Protein AF-A0A520EDT2-F1 (afdb_monomer_lite)

pLDDT: mean 96.14, std 2.66, range [81.56, 98.31]

Sequence (50 aa):
VNTPGQSGNPASPHYRDLAATWAEGKYFPLTYSREAVRKVTRERVVLTPQ

Foldseek 3Di:
DDPQFDDPDPPDPRNRNCNVCVVVVHDDDDDDDPVRCVVPDPDDDDDDDD

Structure (mmCIF, N/CA/C/O backbone):
data_AF-A0A520EDT2-F1
#
_entry.id   AF-A0A520EDT2-F1
#
loop_
_atom_site.group_PDB
_atom_site.id
_atom_site.type_symbol
_atom_site.label_atom_id
_atom_site.label_alt_id
_atom_site.label_comp_id
_atom_site.label_asym_id
_atom_site.label_entity_id
_atom_site.label_seq_id
_atom_site.pdbx_PDB_ins_code
_atom_site.Cartn_x
_atom_site.Cartn_y
_atom_site.Cartn_z
_atom_site.occupancy
_atom_site.B_iso_or_equiv
_atom_site.auth_seq_id
_atom_site.auth_comp_id
_atom_site.auth_asym_id
_atom_site.auth_atom_id
_atom_site.pdbx_PDB_model_num
ATOM 1 N N . VAL A 1 1 ? 7.881 5.048 -2.117 1.00 90.75 1 VAL A N 1
ATOM 2 C CA . VAL A 1 1 ? 7.379 3.892 -2.896 1.00 90.75 1 VAL A CA 1
ATOM 3 C C . VAL A 1 1 ? 8.111 2.671 -2.397 1.00 90.75 1 VAL A C 1
ATOM 5 O O . VAL A 1 1 ? 9.333 2.725 -2.368 1.00 90.75 1 VAL A O 1
ATOM 8 N N . ASN A 1 2 ? 7.400 1.625 -1.973 1.00 91.75 2 ASN A N 1
ATOM 9 C CA . ASN A 1 2 ? 8.055 0.404 -1.494 1.00 91.75 2 ASN A CA 1
ATOM 10 C C . ASN A 1 2 ? 8.010 -0.626 -2.614 1.00 91.75 2 ASN A C 1
ATOM 12 O O . ASN A 1 2 ? 6.929 -0.944 -3.111 1.00 91.75 2 ASN A O 1
ATOM 16 N N . THR A 1 3 ? 9.180 -1.091 -3.034 1.00 91.94 3 THR A N 1
ATOM 17 C CA . THR A 1 3 ? 9.317 -2.081 -4.096 1.00 91.94 3 THR A CA 1
ATOM 18 C C . THR A 1 3 ? 9.318 -3.506 -3.574 1.00 91.94 3 THR A C 1
ATOM 20 O O . THR A 1 3 ? 9.784 -3.748 -2.463 1.00 91.94 3 THR A O 1
ATOM 23 N N . PRO A 1 4 ? 8.858 -4.466 -4.397 1.00 95.38 4 PRO A N 1
ATOM 24 C CA . PRO A 1 4 ? 8.218 -4.276 -5.708 1.00 95.38 4 PRO A CA 1
ATOM 25 C C . PRO A 1 4 ? 6.727 -3.896 -5.610 1.00 95.38 4 PRO A C 1
ATOM 27 O O . PRO A 1 4 ? 6.160 -3.405 -6.583 1.00 95.38 4 PRO A O 1
ATOM 30 N N . GLY A 1 5 ? 6.105 -4.075 -4.447 1.00 97.19 5 GLY A N 1
ATOM 31 C CA . GLY A 1 5 ? 4.704 -3.777 -4.155 1.00 97.19 5 GLY A CA 1
ATOM 32 C C . GLY A 1 5 ? 4.461 -3.792 -2.643 1.00 97.19 5 GLY A C 1
ATOM 33 O O . GLY A 1 5 ? 5.394 -3.983 -1.863 1.00 97.19 5 GLY A O 1
ATOM 34 N N . GLN A 1 6 ? 3.218 -3.576 -2.207 1.00 96.12 6 GLN 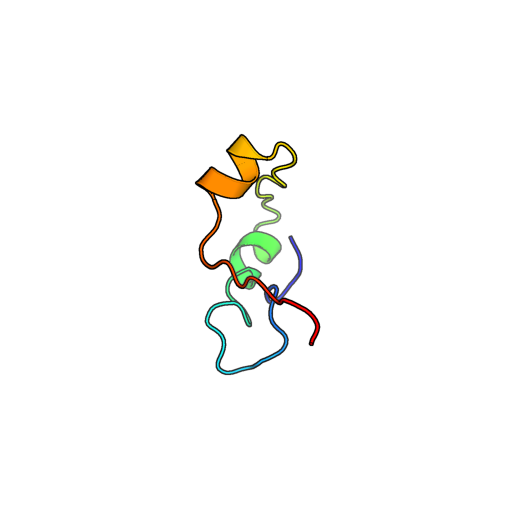A N 1
ATOM 35 C CA . GLN A 1 6 ? 2.871 -3.571 -0.773 1.00 96.12 6 GLN A CA 1
ATOM 36 C C . GLN A 1 6 ? 2.518 -4.958 -0.215 1.00 96.12 6 GLN A C 1
ATOM 38 O O . GLN A 1 6 ? 2.414 -5.124 0.998 1.00 96.12 6 GLN A O 1
ATOM 43 N N . SER A 1 7 ? 2.300 -5.957 -1.072 1.00 97.12 7 SER A N 1
ATOM 44 C CA . SER A 1 7 ? 1.924 -7.308 -0.652 1.00 97.12 7 SER A CA 1
ATOM 45 C C . SER A 1 7 ? 3.082 -8.290 -0.797 1.00 97.12 7 SER A C 1
ATOM 47 O O . SER A 1 7 ? 3.750 -8.318 -1.823 1.00 97.12 7 SER A O 1
ATOM 49 N N . GLY A 1 8 ? 3.267 -9.161 0.198 1.00 96.62 8 GLY A N 1
ATOM 50 C CA . GLY A 1 8 ? 4.196 -10.294 0.111 1.00 96.62 8 GLY A CA 1
ATOM 51 C C . GLY A 1 8 ? 3.624 -11.535 -0.588 1.00 96.62 8 GLY A C 1
ATOM 52 O O . GLY A 1 8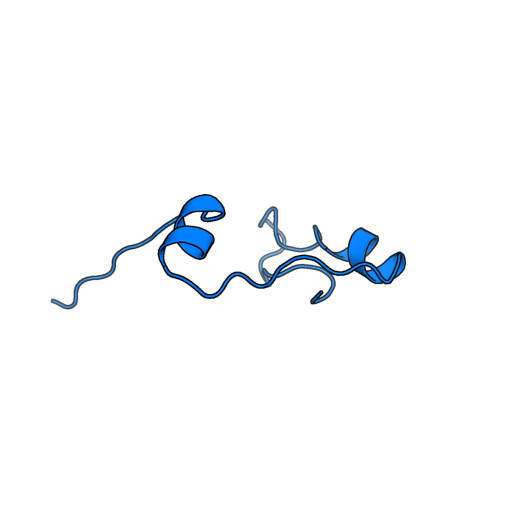 ? 4.363 -12.481 -0.834 1.00 96.62 8 GLY A O 1
ATOM 53 N N . ASN A 1 9 ? 2.324 -11.560 -0.909 1.00 97.69 9 ASN A N 1
ATOM 54 C CA . ASN A 1 9 ? 1.675 -12.706 -1.553 1.00 97.69 9 ASN A CA 1
ATOM 55 C C . ASN A 1 9 ? 1.834 -12.629 -3.087 1.00 97.69 9 ASN A C 1
ATOM 57 O O . ASN A 1 9 ? 1.269 -11.704 -3.669 1.00 97.69 9 ASN A O 1
ATOM 61 N N . PRO A 1 10 ? 2.493 -13.595 -3.762 1.00 96.94 10 PRO A N 1
ATOM 62 C CA . PRO A 1 10 ? 2.679 -13.586 -5.219 1.00 96.94 10 PRO A CA 1
ATOM 63 C C . PRO A 1 10 ? 1.392 -13.537 -6.052 1.00 96.94 10 PRO A C 1
ATOM 65 O O . PRO A 1 10 ? 1.426 -13.063 -7.185 1.00 96.94 10 PRO A O 1
ATOM 68 N N . ALA A 1 11 ? 0.268 -14.013 -5.509 1.00 97.31 11 ALA A N 1
ATOM 69 C CA . ALA A 1 11 ? -1.033 -13.969 -6.178 1.00 97.31 11 ALA A CA 1
ATOM 70 C C . ALA A 1 11 ? -1.758 -12.618 -6.015 1.00 97.31 11 ALA A C 1
ATOM 72 O O . ALA A 1 11 ? -2.788 -12.385 -6.646 1.00 97.31 11 ALA A O 1
ATOM 73 N N . SER A 1 12 ? -1.257 -11.726 -5.157 1.00 97.19 12 SER A N 1
ATOM 74 C CA . SER A 1 12 ? -1.863 -10.415 -4.936 1.00 97.19 12 SER A CA 1
ATOM 75 C C . SER A 1 12 ? -1.592 -9.479 -6.116 1.00 97.19 12 SER A C 1
ATOM 77 O O . SER A 1 12 ? -0.445 -9.386 -6.563 1.00 97.19 12 SER A O 1
ATOM 79 N N . PRO A 1 13 ? -2.579 -8.679 -6.561 1.00 96.12 13 PRO A N 1
ATOM 80 C CA . PRO A 1 13 ? -2.321 -7.614 -7.531 1.00 96.12 13 PRO A CA 1
ATOM 81 C C . PRO A 1 13 ? -1.304 -6.586 -7.007 1.00 96.12 13 PRO A C 1
ATOM 83 O O . PRO A 1 13 ? -0.612 -5.958 -7.798 1.00 96.12 13 PRO A O 1
ATOM 86 N N . HIS A 1 14 ? -1.156 -6.466 -5.682 1.00 96.81 14 HIS A N 1
ATOM 87 C CA . HIS A 1 14 ? -0.223 -5.542 -5.030 1.00 96.81 14 HIS A CA 1
ATOM 88 C C . HIS A 1 14 ? 1.156 -6.153 -4.741 1.00 96.81 14 HIS A C 1
ATOM 90 O O . HIS A 1 14 ? 1.912 -5.620 -3.930 1.00 96.81 14 HIS A O 1
ATOM 96 N N . TYR A 1 15 ? 1.479 -7.304 -5.340 1.00 97.94 15 TYR A N 1
ATOM 97 C CA . TYR A 1 15 ? 2.772 -7.962 -5.147 1.00 97.94 15 TYR A CA 1
ATOM 98 C C . TYR A 1 15 ? 3.925 -7.202 -5.811 1.00 97.94 15 TYR A C 1
ATOM 100 O O . TYR A 1 15 ? 5.026 -7.148 -5.272 1.00 97.94 15 TYR A O 1
ATOM 108 N N . ARG A 1 16 ? 3.688 -6.618 -6.993 1.00 97.44 16 ARG A N 1
ATOM 109 C CA . ARG A 1 16 ? 4.739 -5.979 -7.808 1.00 97.44 16 ARG A CA 1
ATOM 110 C C . ARG A 1 16 ? 4.303 -4.720 -8.566 1.00 97.44 16 ARG A C 1
ATOM 112 O O . ARG A 1 16 ? 4.999 -4.276 -9.476 1.00 97.44 16 ARG A O 1
ATOM 119 N N . ASP A 1 17 ? 3.141 -4.173 -8.232 1.00 96.62 17 ASP A N 1
ATOM 120 C CA . ASP A 1 17 ? 2.506 -3.050 -8.933 1.00 96.62 17 ASP A CA 1
ATOM 121 C C . ASP A 1 17 ? 3.237 -1.707 -8.770 1.00 96.62 17 ASP A C 1
ATOM 123 O O . ASP A 1 17 ? 2.970 -0.768 -9.515 1.00 96.62 17 ASP A O 1
ATOM 127 N N . LEU A 1 18 ? 4.193 -1.608 -7.843 1.00 97.00 18 LEU A N 1
ATOM 128 C CA . LEU A 1 18 ? 4.967 -0.393 -7.586 1.00 97.00 18 LEU A CA 1
ATOM 129 C C . LEU A 1 18 ? 6.368 -0.400 -8.217 1.00 97.00 18 LEU A C 1
ATOM 131 O O . LEU A 1 18 ? 7.080 0.603 -8.121 1.00 97.00 18 LEU A O 1
ATOM 135 N N . ALA A 1 19 ? 6.770 -1.497 -8.867 1.00 97.06 19 ALA A N 1
ATOM 136 C CA . ALA A 1 19 ? 8.115 -1.664 -9.416 1.00 97.06 19 ALA A CA 1
ATOM 137 C C . ALA A 1 19 ? 8.470 -0.589 -10.459 1.00 97.06 19 ALA A C 1
ATOM 139 O O . ALA A 1 19 ? 9.531 0.024 -10.359 1.00 97.06 19 ALA A O 1
ATOM 140 N N . ALA A 1 20 ? 7.568 -0.314 -11.410 1.00 96.81 20 ALA A N 1
ATOM 141 C CA . ALA A 1 20 ? 7.778 0.711 -12.438 1.00 96.81 20 ALA A CA 1
ATOM 142 C C . ALA A 1 20 ? 7.892 2.118 -11.827 1.00 96.81 20 ALA A C 1
ATOM 144 O O . ALA A 1 20 ? 8.855 2.832 -12.087 1.00 96.81 20 ALA A O 1
ATOM 145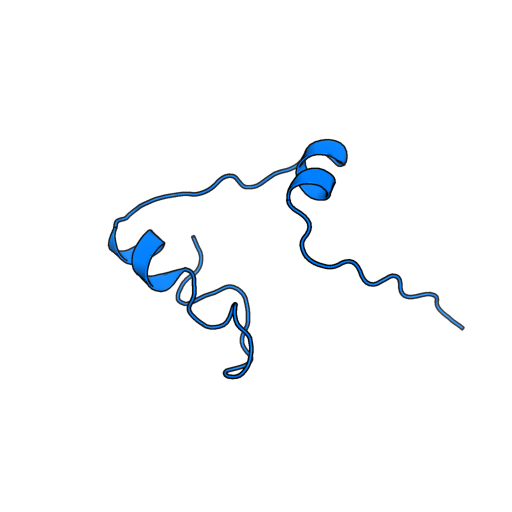 N N . THR A 1 21 ? 6.971 2.484 -10.928 1.00 96.44 21 THR A N 1
ATOM 146 C CA . THR A 1 21 ? 6.971 3.789 -10.247 1.00 96.44 21 THR A CA 1
ATOM 147 C C . THR A 1 21 ? 8.277 4.047 -9.495 1.00 96.44 21 THR A C 1
ATOM 149 O O . THR A 1 21 ? 8.809 5.154 -9.548 1.00 96.44 21 THR A O 1
ATOM 152 N N . TRP A 1 22 ? 8.818 3.035 -8.813 1.00 96.75 22 TRP A N 1
ATOM 153 C CA . TRP A 1 22 ? 10.117 3.154 -8.150 1.00 96.75 22 TRP A CA 1
ATOM 154 C C . TRP A 1 22 ? 11.281 3.244 -9.133 1.00 96.75 22 TRP A C 1
ATOM 156 O O . TRP A 1 22 ? 12.169 4.064 -8.918 1.00 96.75 22 TRP A O 1
ATOM 166 N N . ALA A 1 23 ? 11.275 2.441 -10.203 1.00 97.44 23 ALA A N 1
ATOM 167 C CA . ALA A 1 23 ? 12.327 2.474 -11.220 1.00 97.44 23 ALA A CA 1
ATOM 168 C C . ALA A 1 23 ? 12.408 3.849 -11.905 1.00 97.44 23 ALA A C 1
ATOM 170 O O . ALA A 1 23 ? 13.490 4.317 -12.243 1.00 97.44 23 ALA A O 1
ATOM 171 N N . GLU A 1 24 ? 11.267 4.523 -12.042 1.00 97.69 24 GLU A N 1
ATOM 172 C CA . GLU A 1 24 ? 11.160 5.892 -12.549 1.00 97.69 24 GLU A CA 1
ATOM 173 C C . GLU A 1 24 ? 11.466 6.971 -11.488 1.00 97.69 24 GLU A C 1
ATOM 175 O O . GLU A 1 24 ? 11.366 8.162 -11.781 1.00 97.69 24 GLU A O 1
ATOM 180 N N . GLY A 1 25 ? 11.796 6.594 -10.244 1.00 96.94 25 GLY A N 1
ATOM 181 C CA . GLY A 1 25 ? 12.056 7.531 -9.142 1.00 96.94 25 GLY A CA 1
ATOM 182 C C . GLY A 1 25 ? 10.835 8.354 -8.714 1.00 96.94 25 GLY A C 1
ATOM 183 O O . GLY A 1 25 ? 10.977 9.389 -8.060 1.00 96.94 25 GLY A O 1
ATOM 184 N N . LYS A 1 26 ? 9.628 7.925 -9.098 1.00 97.25 26 LYS A N 1
ATOM 185 C CA . LYS A 1 26 ? 8.380 8.637 -8.821 1.00 97.25 26 LYS A CA 1
ATOM 186 C C . LYS A 1 26 ? 7.884 8.353 -7.410 1.00 97.25 26 LYS A C 1
ATOM 188 O O . LYS A 1 26 ? 8.134 7.304 -6.820 1.00 97.25 26 LYS A O 1
ATOM 193 N N . TYR A 1 27 ? 7.101 9.293 -6.896 1.00 94.25 27 TYR A N 1
ATOM 194 C CA . TYR A 1 27 ? 6.406 9.184 -5.619 1.00 94.25 27 TYR A CA 1
ATOM 195 C C . TYR A 1 27 ? 4.895 9.190 -5.840 1.00 94.25 27 TYR A C 1
ATOM 197 O O . TYR A 1 27 ? 4.407 9.662 -6.865 1.00 94.25 27 TYR A O 1
ATOM 205 N N . PHE A 1 28 ? 4.152 8.689 -4.856 1.00 92.38 28 PHE A N 1
ATOM 206 C CA . PHE A 1 28 ? 2.703 8.838 -4.791 1.00 92.38 28 PHE A CA 1
ATOM 207 C C . PHE A 1 28 ? 2.291 9.352 -3.402 1.00 92.38 28 PHE A C 1
ATOM 209 O O . PHE A 1 28 ? 3.060 9.195 -2.447 1.00 92.38 28 PHE A O 1
ATOM 216 N N . PRO A 1 29 ? 1.104 9.969 -3.268 1.00 95.06 29 PRO A N 1
ATOM 217 C CA . PRO A 1 29 ? 0.664 10.548 -2.002 1.0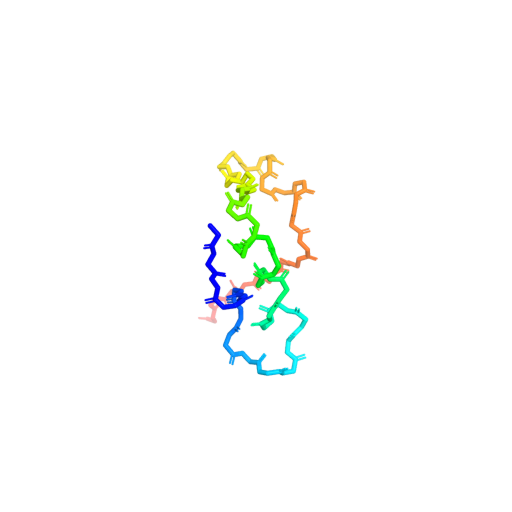0 95.06 29 PRO A CA 1
ATOM 218 C C . PRO A 1 29 ? 0.482 9.502 -0.895 1.00 95.06 29 PRO A C 1
ATOM 220 O O . PRO A 1 29 ? -0.195 8.495 -1.093 1.00 95.06 29 PRO A O 1
ATOM 223 N N . LEU A 1 30 ? 1.008 9.782 0.300 1.00 95.69 30 LEU A N 1
ATOM 224 C CA . LEU A 1 30 ? 0.668 9.056 1.524 1.00 95.69 30 LEU A CA 1
ATOM 225 C C . LEU A 1 30 ? -0.446 9.82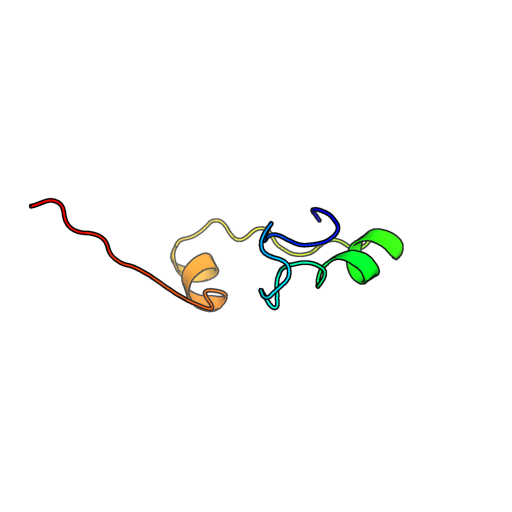1 2.251 1.00 95.69 30 LEU A C 1
ATOM 227 O O . LEU A 1 30 ? -0.194 10.784 2.973 1.00 95.69 30 LEU A O 1
ATOM 231 N N . THR A 1 31 ? -1.699 9.441 2.000 1.00 97.81 31 THR A N 1
ATOM 232 C CA . THR A 1 31 ? -2.870 10.129 2.564 1.00 97.81 31 THR A CA 1
ATOM 233 C C . THR A 1 31 ? -2.956 9.937 4.076 1.00 97.81 31 THR A C 1
ATOM 235 O O . THR A 1 31 ? -2.838 8.809 4.549 1.00 97.81 31 THR A O 1
ATOM 238 N N . TYR A 1 32 ? -3.230 11.014 4.818 1.00 97.00 32 TYR A N 1
ATOM 239 C CA . TYR A 1 32 ? -3.254 10.984 6.286 1.00 97.00 32 TYR A CA 1
ATOM 240 C C . TYR A 1 32 ? -4.643 11.206 6.895 1.00 97.00 32 TYR A C 1
ATOM 242 O O . TYR A 1 32 ? -5.046 10.471 7.795 1.00 97.00 32 TYR A O 1
ATOM 250 N N . SER A 1 33 ? -5.406 12.196 6.414 1.00 98.19 33 SER A N 1
ATOM 251 C CA . SER A 1 33 ? -6.733 12.461 6.977 1.00 98.19 33 SER A CA 1
ATOM 252 C C . SER A 1 33 ? -7.701 11.317 6.687 1.00 98.19 33 SER A C 1
ATOM 254 O O . SER A 1 33 ? -7.617 10.647 5.652 1.00 98.19 33 SER A O 1
ATOM 256 N N . ARG A 1 34 ? 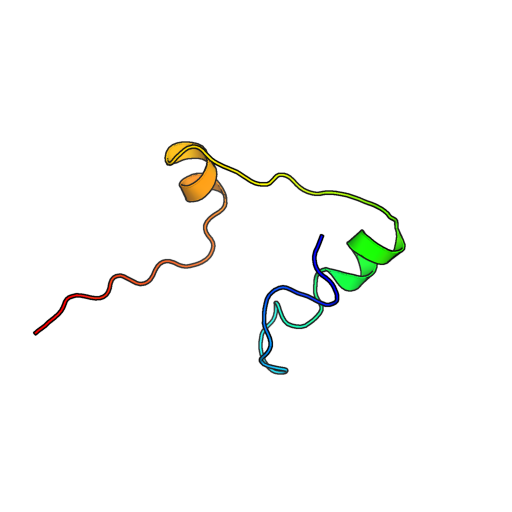-8.662 11.109 7.592 1.00 97.44 34 ARG A N 1
ATOM 257 C CA . ARG A 1 34 ? -9.670 10.047 7.470 1.00 97.44 34 ARG A CA 1
ATOM 258 C C . ARG A 1 34 ? -10.413 10.130 6.140 1.00 97.44 34 ARG A C 1
ATOM 260 O O . ARG A 1 34 ? -10.663 9.106 5.509 1.00 97.44 34 ARG A O 1
ATOM 267 N N . GLU A 1 35 ? -10.763 11.335 5.718 1.00 98.31 35 GLU A N 1
ATOM 268 C CA . GLU A 1 35 ? -11.474 11.604 4.474 1.00 98.31 35 GLU A CA 1
ATOM 269 C C . GLU A 1 35 ? -10.600 11.262 3.265 1.00 98.31 35 GLU A C 1
ATOM 271 O O . GLU A 1 35 ? -11.080 10.618 2.335 1.00 98.31 35 GLU A O 1
ATOM 276 N N . ALA A 1 36 ? -9.318 11.644 3.282 1.00 98.12 36 ALA A N 1
ATOM 277 C CA . ALA A 1 36 ? -8.391 11.343 2.194 1.00 98.12 36 ALA A CA 1
ATOM 278 C C . ALA A 1 36 ? -8.123 9.836 2.078 1.00 98.12 36 ALA A C 1
ATOM 280 O O . ALA A 1 36 ? -8.213 9.293 0.979 1.00 98.12 36 ALA A O 1
ATOM 281 N N . VAL A 1 37 ? -7.890 9.150 3.203 1.00 97.81 37 VAL A N 1
ATOM 282 C CA . VAL A 1 37 ? -7.716 7.689 3.239 1.00 97.81 37 VAL A CA 1
ATOM 283 C C . VAL A 1 37 ? -8.960 6.992 2.689 1.00 97.81 37 VAL A C 1
ATOM 285 O O . VAL A 1 37 ? -8.845 6.128 1.822 1.00 97.81 37 VAL A O 1
ATOM 288 N N . ARG A 1 38 ? -10.164 7.400 3.118 1.00 97.62 38 ARG A N 1
ATOM 289 C CA . ARG A 1 38 ? -11.430 6.829 2.622 1.00 97.62 38 ARG A CA 1
ATOM 290 C C . ARG A 1 38 ? -11.586 6.968 1.107 1.00 97.62 38 ARG A C 1
ATOM 292 O O . ARG A 1 38 ? -12.061 6.029 0.482 1.00 97.62 38 ARG A O 1
ATOM 299 N N . LYS A 1 39 ? -11.167 8.095 0.519 1.00 97.75 39 LYS A N 1
ATOM 300 C CA . LYS A 1 39 ? -11.249 8.323 -0.936 1.00 97.75 39 LYS A CA 1
ATOM 301 C C . LYS A 1 39 ? -10.375 7.367 -1.751 1.00 97.75 39 LYS A C 1
ATOM 303 O O . LYS A 1 39 ? -10.742 7.049 -2.874 1.00 97.75 39 LYS A O 1
ATOM 308 N N . VAL A 1 40 ? -9.240 6.926 -1.206 1.00 97.06 40 VAL A N 1
ATOM 309 C CA . VAL A 1 40 ? -8.286 6.036 -1.899 1.00 97.06 40 VAL A CA 1
ATOM 310 C C . VAL A 1 40 ? -8.346 4.583 -1.410 1.00 97.06 40 VAL A C 1
ATOM 312 O O . VAL A 1 40 ? -7.538 3.754 -1.820 1.00 97.06 40 VAL A O 1
ATOM 315 N N . THR A 1 41 ? -9.290 4.251 -0.523 1.00 97.00 41 THR A N 1
ATOM 316 C CA . THR A 1 41 ? -9.427 2.900 0.038 1.00 97.00 41 THR A CA 1
ATOM 317 C C . THR A 1 41 ? -9.998 1.942 -1.008 1.00 97.00 41 THR A C 1
ATOM 319 O O . THR A 1 41 ? -11.125 2.123 -1.460 1.00 97.00 41 THR A O 1
ATOM 322 N N . ARG A 1 42 ? -9.253 0.881 -1.344 1.00 95.69 42 ARG A N 1
ATOM 323 C CA . ARG A 1 42 ? -9.728 -0.210 -2.215 1.00 95.69 42 ARG A CA 1
ATOM 324 C C . ARG A 1 42 ? -10.583 -1.239 -1.469 1.00 95.69 42 ARG A C 1
ATOM 326 O O . ARG A 1 42 ? -11.571 -1.720 -2.007 1.00 95.69 42 ARG A O 1
ATOM 333 N N . GLU A 1 43 ? -10.190 -1.589 -0.248 1.00 95.81 43 GLU A N 1
ATOM 334 C CA . GLU A 1 43 ? -10.822 -2.634 0.562 1.00 95.81 43 GLU A CA 1
ATOM 335 C C . GLU A 1 43 ? -10.783 -2.246 2.045 1.00 95.81 43 GLU A C 1
ATOM 337 O O . GLU A 1 43 ? -9.831 -1.611 2.505 1.00 95.81 43 GLU A O 1
ATOM 342 N N . ARG A 1 44 ? -11.824 -2.616 2.801 1.00 96.31 44 ARG A N 1
ATOM 343 C CA . ARG A 1 44 ? -11.911 -2.382 4.246 1.00 96.31 44 ARG A CA 1
ATOM 344 C C . ARG A 1 44 ? -12.477 -3.610 4.946 1.00 96.31 44 ARG A C 1
ATOM 346 O O . ARG A 1 44 ? -13.625 -3.974 4.713 1.00 96.31 44 ARG A O 1
ATOM 353 N N . VAL A 1 45 ? -11.701 -4.163 5.871 1.00 96.88 45 VAL A N 1
ATOM 354 C CA . VAL A 1 45 ? -12.116 -5.256 6.757 1.00 96.88 45 VAL A CA 1
ATOM 355 C C . VAL A 1 45 ? -12.330 -4.692 8.161 1.00 96.88 45 VAL A C 1
ATOM 357 O O . VAL A 1 45 ? -11.511 -3.916 8.651 1.00 96.88 45 VAL A O 1
ATOM 360 N N . VAL A 1 46 ? -13.445 -5.047 8.800 1.00 97.12 46 VAL A N 1
ATOM 361 C CA . VAL A 1 46 ? -13.735 -4.693 10.197 1.00 97.12 46 VAL A CA 1
ATOM 362 C C . VAL A 1 46 ? -13.718 -5.979 11.007 1.00 97.12 46 VAL A C 1
ATOM 364 O O . VAL A 1 46 ? -14.514 -6.876 10.752 1.00 97.12 46 VAL A O 1
ATOM 367 N N . LEU A 1 47 ? -12.800 -6.062 11.965 1.00 96.81 47 LEU A N 1
ATOM 368 C CA . LEU A 1 47 ? -12.686 -7.193 12.876 1.00 96.81 47 LEU A CA 1
ATOM 369 C C . LEU A 1 47 ? -13.289 -6.796 14.223 1.00 96.81 47 LEU A C 1
ATOM 371 O O . LEU A 1 47 ? -13.023 -5.703 14.722 1.00 96.81 47 LEU A O 1
ATOM 375 N N . THR A 1 48 ? -14.104 -7.679 14.793 1.00 96.62 48 THR A N 1
ATOM 376 C CA . THR A 1 48 ? -14.672 -7.522 16.137 1.00 96.62 48 THR A CA 1
ATOM 377 C C . THR A 1 48 ? -14.192 -8.691 16.996 1.00 96.62 48 THR A C 1
ATOM 379 O O . THR A 1 48 ? -14.272 -9.830 16.532 1.00 96.62 48 THR A O 1
ATOM 382 N N . PRO A 1 49 ? -13.622 -8.438 18.190 1.00 94.25 49 PRO A N 1
ATOM 383 C CA . PRO A 1 49 ? -13.311 -9.503 19.139 1.00 94.25 49 PRO A CA 1
ATOM 384 C C . PRO A 1 49 ? -14.582 -10.255 19.554 1.00 94.25 49 PRO A C 1
ATOM 386 O O . PRO A 1 49 ? -15.666 -9.666 19.532 1.00 94.25 49 PRO A O 1
ATOM 389 N N . GLN A 1 50 ? -14.433 -11.529 19.925 1.00 81.56 50 GLN A N 1
ATOM 390 C CA . GLN A 1 50 ? -15.500 -12.305 20.566 1.00 81.56 50 GLN A CA 1
ATOM 391 C C . GLN A 1 50 ? -15.558 -12.034 22.066 1.00 81.56 50 GLN A C 1
ATOM 393 O O . GLN A 1 50 ? -14.476 -11.810 22.656 1.00 81.56 50 GLN A O 1
#

Radius of gyration: 13.72 Å; chains: 1; bounding box: 28×26×33 Å

Secondary structure (DSSP, 8-state):
--SS-S---TTSTTSSTTHHHHHTT-------SHHHHHHH-S--------